Protein AF-A0A392VRY3-F1 (afdb_monomer_lite)

Organism: NCBI:txid97028

Radius of gyration: 14.49 Å; chains: 1; bounding box: 29×24×38 Å

Structure (mmCIF, N/CA/C/O backbone):
data_AF-A0A392VRY3-F1
#
_entry.id   AF-A0A392VRY3-F1
#
loop_
_atom_site.group_PDB
_atom_site.id
_atom_site.type_symbol
_atom_site.label_atom_id
_atom_site.label_alt_id
_atom_site.label_comp_id
_atom_site.label_asym_id
_atom_site.label_entity_id
_atom_site.label_seq_id
_atom_site.pdbx_PDB_ins_code
_atom_site.Cartn_x
_atom_site.Cartn_y
_atom_site.Cartn_z
_atom_site.occupancy
_atom_site.B_iso_or_equiv
_atom_site.auth_seq_id
_atom_site.auth_comp_id
_atom_site.auth_asym_id
_atom_site.auth_atom_id
_atom_site.pdbx_PDB_model_num
ATOM 1 N N . MET A 1 1 ? 14.267 3.808 12.026 1.00 34.12 1 MET A N 1
ATOM 2 C CA . MET A 1 1 ? 14.646 4.693 10.905 1.00 34.12 1 MET A CA 1
ATOM 3 C C . MET A 1 1 ? 13.363 5.325 10.385 1.00 34.12 1 MET A C 1
ATOM 5 O O . MET A 1 1 ? 12.546 4.598 9.842 1.00 34.12 1 MET A O 1
ATOM 9 N N . TYR A 1 2 ? 13.134 6.617 10.629 1.00 43.75 2 TYR A N 1
ATOM 10 C CA . TYR A 1 2 ? 11.984 7.333 10.069 1.00 43.75 2 TYR A CA 1
ATOM 11 C C . TYR A 1 2 ? 12.400 7.901 8.711 1.00 43.75 2 TYR A C 1
ATOM 13 O O . TYR A 1 2 ? 13.285 8.752 8.640 1.00 43.75 2 TYR A O 1
ATOM 21 N N . LEU A 1 3 ? 11.810 7.391 7.631 1.00 44.28 3 LEU A N 1
ATOM 22 C CA . LEU A 1 3 ? 11.963 7.962 6.295 1.00 44.28 3 LEU A CA 1
ATOM 23 C C . LEU A 1 3 ? 11.062 9.202 6.220 1.00 44.28 3 LEU A C 1
ATOM 25 O O . LEU A 1 3 ? 9.891 9.096 5.873 1.00 44.28 3 LEU A O 1
ATOM 29 N N . LYS A 1 4 ? 11.580 10.377 6.596 1.00 45.78 4 LYS A N 1
ATOM 30 C CA . LYS A 1 4 ? 10.907 11.649 6.292 1.00 45.78 4 LYS A CA 1
ATOM 31 C C . LYS A 1 4 ? 11.114 11.931 4.804 1.00 45.78 4 LYS A C 1
ATOM 33 O O . LYS A 1 4 ? 12.239 12.167 4.362 1.00 45.78 4 LYS A O 1
ATOM 38 N N . ALA A 1 5 ? 10.033 11.867 4.033 1.00 59.69 5 ALA A N 1
ATOM 39 C CA . ALA A 1 5 ? 10.010 12.423 2.688 1.00 59.69 5 ALA A CA 1
ATOM 40 C C . ALA A 1 5 ? 10.259 13.936 2.791 1.00 59.69 5 ALA A C 1
ATOM 42 O O . ALA A 1 5 ? 9.680 14.599 3.651 1.00 59.69 5 ALA A O 1
ATOM 43 N N . LYS A 1 6 ? 11.164 14.463 1.959 1.00 59.25 6 LYS A N 1
ATOM 44 C CA . LYS A 1 6 ? 11.672 15.843 2.066 1.00 59.25 6 LYS A CA 1
ATOM 45 C C . LYS A 1 6 ? 10.623 16.931 1.798 1.00 59.25 6 LYS A C 1
ATOM 47 O O . LYS A 1 6 ? 10.881 18.072 2.152 1.00 59.25 6 LYS A O 1
ATOM 52 N N . ASP A 1 7 ? 9.458 16.555 1.272 1.00 60.31 7 ASP A N 1
ATOM 53 C CA . ASP A 1 7 ? 8.370 17.467 0.899 1.00 60.31 7 ASP A CA 1
ATOM 54 C C . ASP A 1 7 ? 7.046 17.149 1.627 1.00 60.31 7 ASP A C 1
ATOM 56 O O . ASP A 1 7 ? 5.977 17.577 1.200 1.00 60.31 7 ASP A O 1
ATOM 60 N N . CYS A 1 8 ? 7.089 16.363 2.711 1.00 60.34 8 CYS A N 1
ATOM 61 C CA . CYS A 1 8 ? 5.916 16.134 3.554 1.00 60.34 8 CYS A CA 1
ATOM 62 C C . CYS A 1 8 ? 5.900 17.141 4.703 1.00 60.34 8 CYS A C 1
ATOM 64 O O . CYS A 1 8 ? 6.675 17.004 5.656 1.00 60.34 8 CYS A O 1
ATOM 66 N N . GLU A 1 9 ? 4.994 18.117 4.607 1.00 66.38 9 GLU A N 1
ATOM 67 C CA . GLU A 1 9 ? 4.585 18.954 5.736 1.00 66.38 9 GLU A CA 1
ATOM 68 C C . GLU A 1 9 ? 4.275 18.065 6.948 1.00 66.38 9 GLU A C 1
ATOM 70 O O . GLU A 1 9 ? 3.749 16.953 6.823 1.00 66.38 9 GLU A O 1
ATOM 75 N N . GLU A 1 10 ? 4.673 18.520 8.131 1.00 63.12 10 GLU A N 1
ATOM 76 C CA . GLU A 1 10 ? 4.357 17.815 9.365 1.00 63.12 10 GLU A CA 1
ATOM 77 C C . GLU A 1 10 ? 2.841 17.841 9.560 1.00 63.12 10 GLU A C 1
ATOM 79 O O . GLU A 1 10 ? 2.254 18.916 9.673 1.00 63.12 10 GLU A O 1
ATOM 84 N N . SER A 1 11 ? 2.213 16.659 9.549 1.00 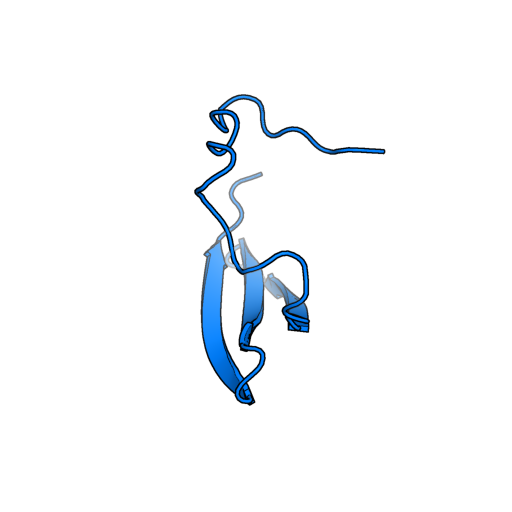59.91 11 SER A N 1
ATOM 85 C CA . SER A 1 11 ? 0.770 16.527 9.751 1.00 59.91 11 SER A CA 1
ATOM 86 C C . SER A 1 11 ? 0.389 17.228 11.049 1.00 59.91 11 SER A C 1
ATOM 88 O O . SER A 1 11 ? 1.013 16.990 12.091 1.00 59.91 11 SER A O 1
ATOM 90 N N . LEU A 1 12 ? -0.623 18.093 10.991 1.00 64.25 12 LEU A N 1
ATOM 91 C CA . LEU A 1 12 ? -1.149 18.747 12.185 1.00 64.25 12 LEU A CA 1
ATOM 92 C C . LEU A 1 12 ? -1.564 17.672 13.209 1.00 64.25 12 LEU A C 1
ATOM 94 O O . LEU A 1 12 ? -1.943 16.572 12.814 1.00 64.25 12 LEU A O 1
ATOM 98 N N . PRO A 1 13 ? -1.542 17.950 14.524 1.00 58.75 13 PRO A N 1
ATOM 99 C CA . PRO A 1 13 ? -1.941 16.967 15.539 1.00 58.75 13 PRO A CA 1
ATOM 100 C C . PRO A 1 13 ? -3.391 16.467 15.386 1.00 58.75 13 PRO A C 1
ATOM 102 O O . PRO A 1 13 ? -3.752 15.459 15.982 1.00 58.75 13 PRO A O 1
ATOM 105 N N . GLU A 1 14 ? -4.208 17.163 14.591 1.00 61.16 14 GLU A N 1
ATOM 106 C CA . GLU A 1 14 ? -5.581 16.788 14.235 1.00 61.16 14 GLU A CA 1
ATOM 107 C C . GLU A 1 14 ? -5.693 16.027 12.897 1.00 61.16 14 GLU A C 1
ATOM 109 O O . GLU A 1 14 ? -6.772 15.577 12.519 1.00 61.16 14 GLU A O 1
ATOM 114 N N . GLU A 1 15 ? -4.597 15.899 12.149 1.00 62.06 15 GLU A N 1
ATOM 115 C CA . GLU A 1 15 ? -4.571 15.306 10.817 1.00 62.06 15 GLU A CA 1
ATOM 116 C C . GLU A 1 15 ? -4.095 13.855 10.900 1.00 62.06 15 GLU A C 1
ATOM 118 O O . GLU A 1 15 ? -2.907 13.540 10.930 1.00 62.06 15 GLU A O 1
ATOM 123 N N . GLY A 1 16 ? -5.060 12.946 10.969 1.00 63.62 16 GLY A N 1
ATOM 124 C CA . GLY A 1 16 ? -4.808 11.517 11.044 1.00 63.62 16 GLY A CA 1
ATOM 125 C C . GLY A 1 16 ? -5.982 10.785 11.680 1.00 63.62 16 GLY A C 1
ATOM 126 O O . GLY A 1 16 ? -6.880 11.409 12.248 1.00 63.62 16 GLY A O 1
ATOM 127 N N . PRO A 1 17 ? -6.035 9.455 11.560 1.00 68.88 17 PRO A N 1
ATOM 128 C CA . PRO A 1 17 ? -7.013 8.688 12.308 1.00 68.88 17 PRO A CA 1
ATOM 129 C C . PRO A 1 17 ? -6.789 8.812 13.817 1.00 68.88 17 PRO A C 1
ATOM 131 O O . PRO A 1 17 ? -5.667 9.038 14.263 1.00 68.88 17 PRO A O 1
ATOM 134 N N . ASP A 1 18 ? -7.863 8.610 14.584 1.00 80.12 18 ASP A N 1
ATOM 135 C CA . ASP A 1 18 ? -7.818 8.510 16.046 1.00 80.12 18 ASP A CA 1
ATOM 136 C C . ASP A 1 18 ? -6.634 7.616 16.489 1.00 80.12 18 ASP A C 1
ATOM 138 O O . ASP A 1 18 ? -6.473 6.529 15.924 1.00 80.12 18 ASP A O 1
ATOM 142 N N . PRO A 1 19 ? -5.801 8.036 17.461 1.00 75.06 19 PRO A N 1
ATOM 143 C CA . PRO A 1 19 ? -4.660 7.253 17.932 1.00 75.06 19 PRO A CA 1
ATOM 144 C C . PRO A 1 19 ? -5.012 5.827 18.386 1.00 75.06 19 PRO A C 1
ATOM 146 O O . PRO A 1 19 ? -4.152 4.947 18.349 1.00 75.06 19 PRO A O 1
ATOM 149 N N . GLU A 1 20 ? -6.255 5.582 18.811 1.00 81.31 20 GLU A N 1
ATOM 150 C CA . GLU A 1 20 ? -6.745 4.256 19.208 1.00 81.31 20 GLU A CA 1
ATOM 151 C C . GLU A 1 20 ? -7.248 3.414 18.021 1.00 81.31 20 GLU A C 1
ATOM 153 O O . GLU A 1 20 ? -7.503 2.214 18.151 1.00 81.31 20 GLU A 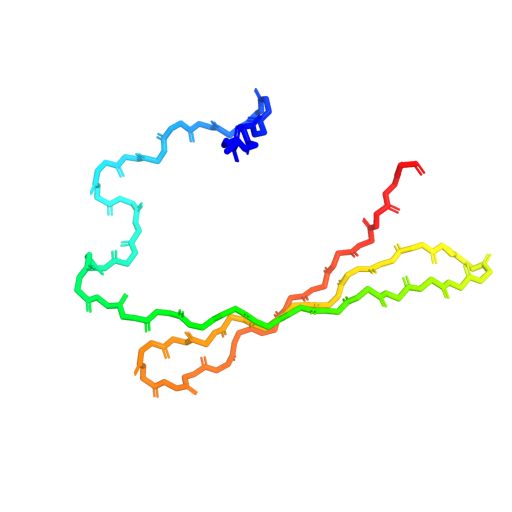O 1
ATOM 158 N N . SER A 1 21 ? -7.380 4.011 16.836 1.00 87.81 21 SER A N 1
ATOM 159 C CA . SER A 1 21 ? -7.813 3.315 15.628 1.00 87.81 21 SER A CA 1
ATOM 160 C C . SER A 1 21 ? -6.685 2.489 15.013 1.00 87.81 21 SER A C 1
ATOM 162 O O . SER A 1 21 ? -5.671 3.016 14.560 1.00 87.81 21 SER A O 1
ATOM 164 N N . ILE A 1 22 ? -6.907 1.180 14.891 1.00 89.00 22 ILE A N 1
ATOM 165 C CA . ILE A 1 22 ? -5.981 0.273 14.205 1.00 89.00 22 ILE A CA 1
ATOM 166 C C . ILE A 1 22 ? -6.282 0.270 12.704 1.00 89.00 22 ILE A C 1
ATOM 168 O O . ILE A 1 22 ? -7.373 -0.110 12.278 1.00 89.00 22 ILE A O 1
ATOM 172 N N . TRP A 1 23 ? -5.290 0.654 11.903 1.00 92.94 23 TRP A N 1
ATOM 173 C CA . TRP A 1 23 ? -5.342 0.612 10.441 1.00 92.94 23 TRP A CA 1
ATOM 174 C C . TRP A 1 23 ? -4.468 -0.513 9.899 1.00 92.94 23 TRP A C 1
ATOM 176 O O . TRP A 1 23 ? -3.383 -0.780 10.416 1.00 92.94 23 TRP A O 1
ATOM 186 N N . GLY A 1 24 ? -4.935 -1.163 8.836 1.00 93.38 24 GLY A N 1
ATOM 187 C CA . GLY A 1 24 ? -4.144 -2.125 8.076 1.00 93.38 24 GLY A CA 1
ATOM 188 C C . GLY A 1 24 ? -3.524 -1.479 6.842 1.00 93.38 24 GLY A C 1
ATOM 189 O O . GLY A 1 24 ? -4.163 -0.668 6.175 1.00 93.38 24 GLY A O 1
ATOM 190 N N . LEU A 1 25 ? -2.301 -1.876 6.504 1.00 94.75 25 LEU A N 1
ATOM 191 C CA . LEU A 1 25 ? -1.666 -1.563 5.228 1.00 94.75 25 LEU A CA 1
ATOM 192 C C . LEU A 1 25 ? -1.096 -2.855 4.651 1.00 94.75 25 LEU A C 1
ATOM 194 O O . LEU A 1 25 ? -0.247 -3.494 5.269 1.00 94.75 25 LEU A O 1
ATOM 198 N N . ILE A 1 26 ? -1.558 -3.223 3.461 1.00 95.31 26 ILE A N 1
ATOM 199 C CA . ILE A 1 26 ? -1.007 -4.328 2.676 1.00 95.31 26 ILE A CA 1
ATOM 200 C C . ILE A 1 26 ? -0.465 -3.721 1.394 1.00 95.31 26 ILE A C 1
ATOM 202 O O . ILE A 1 26 ? -1.168 -2.947 0.750 1.00 95.31 26 ILE A O 1
ATOM 206 N N . PHE A 1 27 ? 0.764 -4.050 1.014 1.00 94.69 27 PHE A N 1
ATOM 207 C CA . PHE A 1 27 ? 1.336 -3.585 -0.242 1.00 94.69 27 PHE A CA 1
ATOM 208 C C . PHE A 1 27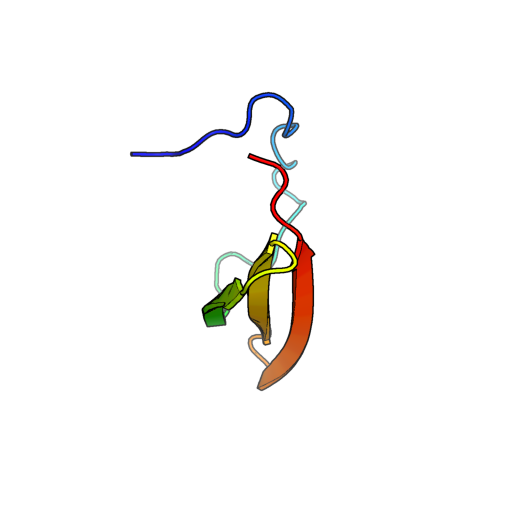 ? 2.166 -4.676 -0.907 1.00 94.69 27 PHE A C 1
ATOM 210 O O . PHE A 1 27 ? 2.728 -5.537 -0.231 1.00 94.69 27 PHE A O 1
ATOM 217 N N . ASP A 1 28 ? 2.234 -4.610 -2.231 1.00 94.69 28 ASP A N 1
ATOM 218 C CA . ASP A 1 28 ? 3.102 -5.438 -3.057 1.00 94.69 28 ASP A CA 1
ATOM 219 C C . ASP A 1 28 ? 3.719 -4.598 -4.184 1.00 94.69 28 ASP A C 1
ATOM 221 O O . ASP A 1 28 ? 3.154 -3.594 -4.638 1.00 94.69 28 ASP A O 1
ATOM 225 N N . GLY A 1 29 ? 4.913 -4.996 -4.609 1.00 91.94 29 GLY A N 1
ATOM 226 C CA . G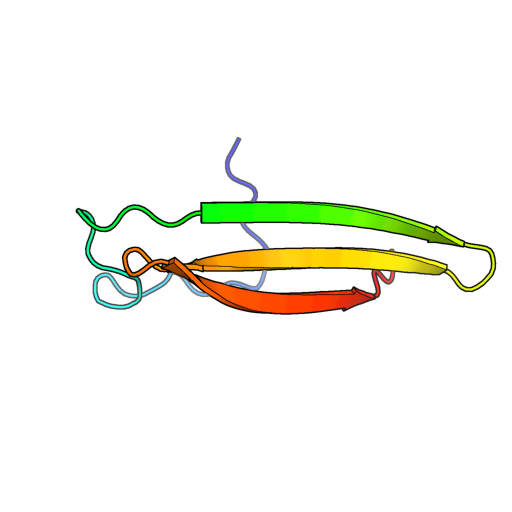LY A 1 29 ? 5.636 -4.390 -5.715 1.00 91.94 29 GLY A CA 1
ATOM 227 C C . GLY A 1 29 ? 5.428 -5.180 -7.003 1.00 91.94 29 GLY A C 1
ATOM 228 O O . GLY A 1 29 ? 5.465 -6.404 -7.012 1.00 91.94 29 GLY A O 1
ATOM 229 N N . ALA A 1 30 ? 5.285 -4.475 -8.120 1.00 91.69 30 ALA A N 1
ATOM 230 C CA . ALA A 1 30 ? 5.277 -5.070 -9.448 1.00 91.69 30 ALA A CA 1
ATOM 231 C C . ALA A 1 30 ? 6.375 -4.440 -10.307 1.00 91.69 30 ALA A C 1
ATOM 233 O O . ALA A 1 30 ? 6.508 -3.218 -10.375 1.00 91.69 30 ALA A O 1
ATOM 234 N N . VAL A 1 31 ? 7.146 -5.276 -10.998 1.00 91.50 31 VAL A N 1
ATOM 235 C CA . VAL A 1 31 ? 8.182 -4.848 -11.944 1.00 91.50 31 VAL A CA 1
ATOM 236 C C . VAL A 1 31 ? 7.951 -5.566 -13.265 1.00 91.50 31 VAL A C 1
ATOM 238 O O . VAL A 1 31 ? 7.777 -6.783 -13.293 1.00 91.50 31 VAL A O 1
ATOM 241 N N . ASN A 1 32 ? 7.937 -4.821 -14.368 1.00 88.44 32 ASN A N 1
ATOM 242 C CA . ASN A 1 32 ? 7.858 -5.377 -15.715 1.00 88.44 32 ASN A CA 1
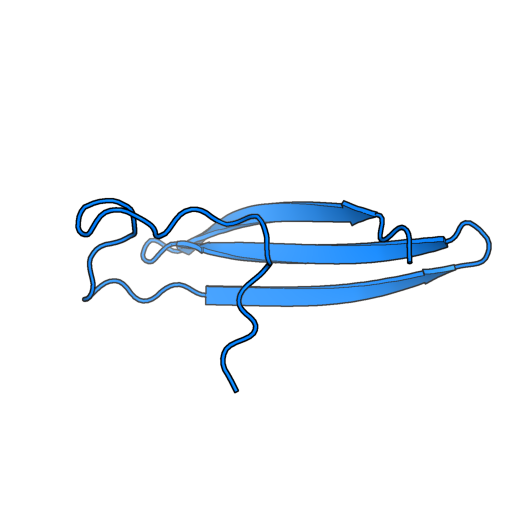ATOM 243 C C . ASN A 1 32 ? 8.681 -4.546 -16.715 1.00 88.44 32 ASN A C 1
ATOM 245 O O . ASN A 1 32 ? 9.290 -3.538 -16.365 1.00 88.44 32 ASN A O 1
ATOM 249 N N . VAL A 1 33 ? 8.681 -4.964 -17.986 1.00 91.38 33 VAL A N 1
ATOM 250 C CA . VAL A 1 33 ? 9.417 -4.286 -19.074 1.00 91.38 33 VAL A CA 1
ATOM 251 C C . VAL A 1 33 ? 8.988 -2.829 -19.311 1.00 91.38 33 VAL A C 1
ATOM 253 O O . VAL A 1 33 ? 9.727 -2.069 -19.927 1.00 91.38 33 VAL A O 1
ATOM 256 N N . TYR A 1 34 ? 7.810 -2.430 -18.827 1.00 86.56 34 TYR A N 1
ATOM 257 C CA . TYR A 1 34 ? 7.259 -1.078 -18.941 1.00 86.56 34 TYR A CA 1
ATOM 258 C C . TYR A 1 34 ? 7.511 -0.214 -17.690 1.00 86.56 34 TYR A C 1
ATOM 260 O O . TYR A 1 34 ? 7.233 0.991 -17.702 1.00 86.56 34 TYR A O 1
ATOM 268 N N . GLY A 1 35 ? 8.063 -0.801 -16.624 1.00 89.44 35 GLY A N 1
ATOM 269 C CA . GLY A 1 35 ? 8.518 -0.098 -15.431 1.00 89.44 35 GLY A CA 1
ATOM 270 C C . GLY A 1 35 ? 8.105 -0.761 -14.122 1.00 89.44 35 GLY A C 1
ATOM 271 O O . GLY A 1 35 ? 7.711 -1.927 -14.064 1.00 89.44 35 GLY A O 1
ATOM 272 N N . ASN A 1 36 ? 8.201 0.039 -13.063 1.00 93.12 36 ASN A N 1
ATOM 273 C CA . ASN A 1 36 ? 8.010 -0.385 -11.684 1.00 93.12 36 ASN A CA 1
ATOM 274 C C . ASN A 1 36 ? 6.737 0.260 -11.125 1.00 93.12 36 ASN A C 1
ATOM 276 O O . ASN A 1 36 ? 6.437 1.425 -11.403 1.00 93.12 36 ASN A O 1
ATOM 280 N N . GLY A 1 37 ? 5.999 -0.475 -10.306 1.00 93.56 37 GLY A N 1
ATOM 281 C CA . GLY A 1 37 ? 4.811 0.017 -9.628 1.00 93.56 37 GLY A CA 1
ATOM 282 C C . GLY A 1 37 ? 4.644 -0.604 -8.250 1.00 93.56 37 GLY A C 1
ATOM 283 O O . GLY A 1 37 ? 5.222 -1.643 -7.941 1.00 93.56 37 GLY A O 1
ATOM 284 N N . ILE A 1 38 ? 3.836 0.051 -7.429 1.00 94.69 38 ILE A N 1
ATOM 285 C CA . ILE A 1 38 ? 3.365 -0.463 -6.146 1.00 94.69 38 ILE A CA 1
ATOM 286 C C . ILE A 1 38 ? 1.847 -0.493 -6.193 1.00 94.69 38 ILE A C 1
ATOM 288 O O . ILE A 1 38 ? 1.214 0.464 -6.649 1.00 94.69 38 ILE A O 1
ATOM 292 N N . TRP A 1 39 ? 1.282 -1.575 -5.676 1.00 94.38 39 TRP A N 1
ATOM 293 C CA . TRP A 1 39 ? -0.112 -1.645 -5.272 1.00 94.38 39 TRP A CA 1
ATOM 294 C C . TRP A 1 39 ? -0.184 -1.697 -3.755 1.00 94.38 39 TRP A C 1
ATOM 296 O O . TRP A 1 39 ? 0.566 -2.430 -3.117 1.00 94.38 39 TRP A O 1
ATOM 306 N N . ALA A 1 40 ? -1.090 -0.917 -3.180 1.00 95.19 40 ALA A N 1
ATOM 307 C CA . ALA A 1 40 ? -1.351 -0.897 -1.755 1.00 95.19 40 ALA A CA 1
ATOM 308 C C . ALA A 1 40 ? -2.858 -0.904 -1.484 1.00 95.19 40 ALA A C 1
ATOM 310 O O . ALA A 1 40 ? -3.659 -0.388 -2.264 1.00 95.19 40 ALA A O 1
ATOM 311 N N . VAL A 1 41 ? -3.243 -1.480 -0.353 1.00 96.56 41 VAL A N 1
ATOM 312 C CA . VAL A 1 41 ? -4.596 -1.441 0.189 1.00 96.56 41 VAL A CA 1
ATOM 313 C C . VAL A 1 41 ? -4.504 -0.957 1.624 1.00 96.56 41 VAL A C 1
ATOM 315 O O . VAL A 1 41 ? -3.850 -1.581 2.462 1.00 96.56 41 VAL A O 1
ATOM 318 N N . ILE A 1 42 ? -5.182 0.152 1.898 1.00 95.12 42 ILE A N 1
ATOM 319 C CA . ILE A 1 42 ? -5.396 0.651 3.252 1.00 95.12 42 ILE A CA 1
ATOM 320 C C . ILE A 1 42 ? -6.706 0.046 3.761 1.00 95.12 42 ILE A C 1
ATOM 322 O O . ILE A 1 42 ? -7.730 0.107 3.080 1.00 95.12 42 ILE A O 1
ATOM 326 N N . ILE A 1 43 ? -6.677 -0.543 4.950 1.00 95.56 43 ILE A N 1
ATOM 327 C CA . ILE A 1 43 ? -7.836 -1.144 5.607 1.00 95.56 43 ILE A CA 1
ATOM 328 C C . ILE A 1 43 ? -8.209 -0.256 6.790 1.00 95.56 43 ILE A C 1
ATOM 330 O O . ILE A 1 43 ? -7.412 -0.074 7.712 1.00 95.56 43 ILE A O 1
ATOM 334 N N . THR A 1 44 ? -9.415 0.311 6.757 1.00 93.38 44 THR A N 1
ATOM 335 C CA . THR A 1 44 ? -9.932 1.126 7.864 1.00 93.38 44 THR A CA 1
ATOM 336 C C . THR A 1 44 ? -10.221 0.249 9.089 1.00 93.38 44 THR A C 1
ATOM 338 O O . THR A 1 44 ? -10.453 -0.953 8.937 1.00 93.38 44 THR A O 1
ATOM 341 N N . PRO A 1 45 ? -10.345 0.825 10.298 1.00 91.06 45 PRO A N 1
ATOM 342 C CA . PRO A 1 45 ? -10.767 0.084 11.492 1.00 91.06 45 PRO A CA 1
ATOM 343 C C . PRO A 1 45 ? -12.126 -0.614 11.333 1.00 91.06 45 PRO A C 1
ATOM 345 O O . PRO A 1 45 ? -12.415 -1.596 12.008 1.00 91.06 45 PRO A O 1
ATOM 348 N N . LYS A 1 46 ? -12.972 -0.117 10.418 1.00 93.31 46 LYS A N 1
ATOM 349 C CA . LYS A 1 46 ? -14.276 -0.706 10.077 1.00 93.31 46 LYS A CA 1
ATOM 350 C C . LYS A 1 46 ? -14.182 -1.816 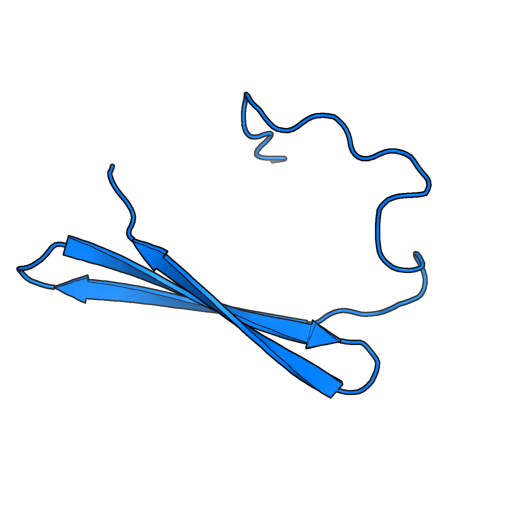9.020 1.00 93.31 46 LYS A C 1
ATOM 352 O O . LYS A 1 46 ? -15.212 -2.340 8.606 1.00 93.31 46 LYS A O 1
ATOM 357 N N . GLY A 1 47 ? -12.980 -2.146 8.550 1.00 93.19 47 GLY A N 1
ATOM 358 C CA . GLY A 1 47 ? -12.737 -3.147 7.511 1.00 93.19 47 GLY A CA 1
ATOM 359 C C . GLY A 1 47 ? -12.966 -2.650 6.080 1.00 93.19 47 GLY A C 1
ATOM 360 O O . GLY A 1 47 ? -13.051 -3.458 5.163 1.00 93.19 47 GLY A O 1
ATOM 361 N N . THR A 1 48 ? -13.085 -1.340 5.845 1.00 95.81 48 THR A N 1
ATOM 362 C CA . THR A 1 48 ? -13.213 -0.796 4.481 1.00 95.81 48 THR A CA 1
ATOM 363 C C . THR A 1 48 ? -11.867 -0.829 3.770 1.00 95.81 48 THR A C 1
ATOM 365 O O . THR A 1 48 ? -10.866 -0.410 4.344 1.00 95.81 48 THR A O 1
ATOM 368 N N . HIS A 1 49 ? -11.848 -1.285 2.518 1.00 96.56 49 HIS A N 1
ATOM 369 C CA . HIS A 1 49 ? -10.634 -1.357 1.708 1.00 96.56 49 HIS A CA 1
ATOM 370 C C . HIS A 1 49 ? -10.526 -0.132 0.797 1.00 96.56 49 HIS A C 1
ATOM 372 O O . HIS A 1 49 ? -11.433 0.142 0.012 1.00 96.56 49 HIS A O 1
ATOM 378 N N . ILE A 1 50 ? -9.405 0.577 0.882 1.00 95.94 50 ILE A N 1
ATOM 379 C CA . ILE A 1 50 ? -9.089 1.748 0.063 1.00 95.94 50 ILE A CA 1
ATOM 380 C C . ILE A 1 50 ? -7.876 1.382 -0.804 1.00 95.94 50 ILE A C 1
ATOM 382 O O . ILE A 1 50 ? -6.746 1.386 -0.305 1.00 95.94 50 ILE A O 1
ATOM 386 N N . PRO A 1 51 ? -8.091 0.990 -2.073 1.00 95.94 51 PRO A N 1
ATOM 387 C CA . PRO A 1 51 ? -7.005 0.616 -2.967 1.00 95.94 51 PRO A CA 1
ATOM 388 C C . PRO A 1 51 ? -6.272 1.850 -3.503 1.00 95.94 51 PRO A C 1
ATOM 390 O O . PRO A 1 51 ? -6.890 2.864 -3.829 1.00 95.94 51 PRO A O 1
ATOM 393 N N . PHE A 1 52 ? -4.957 1.736 -3.658 1.00 92.31 52 PHE A N 1
ATOM 394 C CA . PHE A 1 52 ? -4.111 2.741 -4.290 1.00 92.31 52 PHE A CA 1
ATOM 395 C C . PHE A 1 52 ? -2.995 2.074 -5.100 1.00 92.31 52 PHE A C 1
ATOM 397 O O . PHE A 1 52 ? -2.470 1.027 -4.724 1.00 92.31 52 PHE A O 1
ATOM 404 N N . SER A 1 53 ? -2.606 2.706 -6.206 1.00 91.88 53 SER A N 1
ATOM 405 C CA . SER A 1 53 ? -1.471 2.277 -7.018 1.00 91.88 53 SER A CA 1
ATOM 406 C C . SER A 1 53 ? -0.619 3.472 -7.416 1.00 91.88 53 SER A C 1
ATOM 408 O O . SER A 1 53 ? -1.163 4.501 -7.819 1.00 91.88 53 SER A O 1
ATOM 410 N N . ALA A 1 54 ? 0.701 3.313 -7.389 1.00 90.62 54 ALA A N 1
ATOM 411 C CA . ALA A 1 54 ? 1.639 4.316 -7.879 1.00 90.62 54 ALA A CA 1
ATOM 412 C C . ALA A 1 54 ? 2.651 3.690 -8.836 1.00 90.62 54 ALA A C 1
ATOM 414 O O . ALA A 1 54 ? 3.171 2.602 -8.588 1.00 90.62 54 ALA A O 1
ATOM 415 N N . ARG A 1 55 ? 2.968 4.413 -9.914 1.00 91.75 55 ARG A N 1
ATOM 416 C CA . ARG A 1 55 ? 4.137 4.122 -10.746 1.00 91.75 55 ARG A CA 1
ATOM 417 C C . ARG A 1 55 ? 5.358 4.766 -10.104 1.00 91.75 55 ARG A C 1
ATOM 419 O O . ARG A 1 55 ? 5.328 5.949 -9.779 1.00 91.75 55 ARG A O 1
ATOM 426 N N . LEU A 1 56 ? 6.426 3.996 -9.949 1.00 89.62 56 LEU A N 1
ATOM 427 C CA . LEU A 1 56 ? 7.692 4.503 -9.435 1.00 89.62 56 LEU A CA 1
ATOM 428 C C . LEU A 1 56 ? 8.553 4.998 -10.605 1.00 89.62 56 LEU A C 1
ATOM 430 O O . LEU A 1 56 ? 8.621 4.339 -11.642 1.00 89.62 56 LEU A O 1
ATOM 434 N N . LEU A 1 57 ? 9.177 6.166 -10.439 1.00 85.19 57 LEU A N 1
ATOM 435 C CA . LEU A 1 57 ? 9.962 6.864 -11.471 1.00 85.19 57 LEU A CA 1
ATOM 436 C C . LEU A 1 57 ? 11.457 6.983 -11.115 1.00 85.19 57 LEU A C 1
ATOM 438 O O . LEU A 1 57 ? 12.111 7.917 -11.571 1.00 85.19 57 LEU A O 1
ATOM 442 N N . PHE A 1 58 ? 11.968 6.097 -10.255 1.00 74.50 58 PHE A N 1
ATOM 443 C CA . PHE A 1 58 ? 13.383 6.099 -9.871 1.00 74.50 58 PHE A CA 1
ATOM 444 C C . PHE A 1 58 ? 14.294 5.556 -10.977 1.00 74.50 58 PHE A C 1
ATOM 446 O O . PHE A 1 58 ? 13.815 4.731 -11.792 1.00 74.50 58 PHE A O 1
#

Sequence (58 aa):
MYLKAKDCEESLPEEGPDPESIWGLIFDGAVNVYGNGIWAVIITPKGTHIPFSARLLF

Secondary structure (DSSP, 8-state):
-----TT-PPPPTTSSS-TT---EEEEEEEEETTEEEEEEEEE-TT--EEEEEEEE--

Foldseek 3Di:
DDPDDPPDDDADPPGDPDPPWDKDKDKDKDQDPVAIKMWMWIQGSVRDTDIDMDTDDD

pLDDT: mean 81.29, std 16.77, range [34.12, 96.56]